Protein AF-A0A0F2PIT5-F1 (afdb_monomer_lite)

Sequence (94 aa):
MFTVLIIIAILVAIAVPLYNSTQQTARDRVDEANVRILNSATLQWVLADNANDPRGMETDVLKPEILVYLSGWPNSPNEKEYKLDKVKGLWIVE

Radius of gyration: 20.63 Å; chains: 1; bounding box: 52×26×57 Å

Secondary structure (DSSP, 8-state):
--HHHHHHHHHHHHHHHHHHHHHHHHHHHHHHHHHHHHHHHHHHHHHH-TT---TT--HHHHHHHHHTTSSSPPPPTTSPPEEEETTTTEEEE-

Foldseek 3Di:
DCVVVVVVVVVCVPVVVVVVVVVVVVLVVVQVVLQVLLQVLLVVLCVVDVVDDLAQDWQVVVVVSSVVVDPHRDQRPVNWDWTADNHPSGIDTD

pLDDT: mean 88.12, std 3.82, range [76.81, 93.44]

Structure (mmCIF, N/CA/C/O backbone):
data_AF-A0A0F2PIT5-F1
#
_entry.id   AF-A0A0F2PIT5-F1
#
loop_
_atom_site.group_PDB
_atom_site.id
_atom_site.type_symbol
_atom_site.label_atom_id
_atom_site.label_alt_id
_atom_site.label_comp_id
_atom_site.label_asym_id
_atom_site.label_entity_id
_atom_site.label_seq_id
_atom_site.pdbx_PDB_ins_code
_atom_site.Cartn_x
_atom_site.Cartn_y
_atom_site.Cartn_z
_atom_site.occupancy
_atom_site.B_iso_or_equiv
_atom_site.auth_seq_id
_atom_site.auth_comp_id
_atom_site.auth_asym_id
_atom_site.auth_atom_id
_atom_site.pdbx_PDB_model_num
ATOM 1 N N . MET A 1 1 ? -35.042 -7.209 38.082 1.00 76.81 1 MET A N 1
ATOM 2 C CA . MET A 1 1 ? -34.165 -7.725 37.008 1.00 76.81 1 MET A CA 1
ATOM 3 C C . MET A 1 1 ? -33.728 -6.550 36.130 1.00 76.81 1 MET A C 1
ATOM 5 O O . MET A 1 1 ? -34.363 -6.284 35.127 1.00 76.81 1 MET A O 1
ATOM 9 N N . PHE A 1 2 ? -32.702 -5.800 36.555 1.00 82.62 2 PHE A N 1
ATOM 10 C CA . PHE A 1 2 ? -32.208 -4.590 35.856 1.00 82.62 2 PHE A CA 1
ATOM 11 C C . PHE A 1 2 ? -30.681 -4.476 35.884 1.00 82.62 2 PHE A C 1
ATOM 13 O O . PHE A 1 2 ? -30.071 -3.994 34.937 1.00 82.62 2 PHE A O 1
ATOM 20 N N . THR A 1 3 ? -30.051 -5.003 36.930 1.00 85.75 3 THR A N 1
ATOM 21 C CA . THR A 1 3 ? -28.597 -5.011 37.111 1.00 85.75 3 THR A CA 1
ATOM 22 C C . THR A 1 3 ? -27.856 -5.629 35.925 1.00 85.75 3 THR A C 1
ATOM 24 O O . THR A 1 3 ? -26.832 -5.111 35.501 1.00 85.75 3 THR A O 1
ATOM 27 N N . VAL A 1 4 ? -28.407 -6.693 35.333 1.00 91.31 4 VAL A N 1
ATOM 28 C CA . VAL A 1 4 ? -27.811 -7.367 34.169 1.00 91.31 4 VAL A CA 1
ATOM 29 C C . VAL A 1 4 ? -27.781 -6.451 32.943 1.00 91.31 4 VAL A C 1
ATOM 31 O O . VAL A 1 4 ? -26.765 -6.386 32.262 1.00 91.31 4 VAL A O 1
ATOM 34 N N . LEU A 1 5 ? -28.851 -5.690 32.694 1.00 90.56 5 LEU A N 1
ATOM 35 C CA . LEU A 1 5 ? -28.913 -4.753 31.567 1.00 90.56 5 LEU A CA 1
ATOM 36 C C . LEU A 1 5 ? -27.889 -3.627 31.720 1.00 90.56 5 LEU A C 1
ATOM 38 O O . LEU A 1 5 ? -27.235 -3.259 30.751 1.00 90.56 5 LEU A O 1
ATOM 42 N N . ILE A 1 6 ? -27.713 -3.129 32.946 1.00 93.44 6 ILE A N 1
ATOM 43 C CA . ILE A 1 6 ? -26.725 -2.090 33.259 1.00 93.44 6 ILE A CA 1
ATOM 44 C C . ILE A 1 6 ? -25.306 -2.612 33.010 1.00 93.44 6 ILE A C 1
ATOM 46 O O . ILE A 1 6 ? -24.509 -1.945 32.356 1.00 93.44 6 ILE A O 1
ATOM 50 N N . ILE A 1 7 ? -25.002 -3.825 33.478 1.00 93.25 7 ILE A N 1
ATOM 51 C CA . ILE A 1 7 ? -23.681 -4.434 33.285 1.00 93.25 7 ILE A CA 1
ATOM 52 C C . ILE A 1 7 ? -23.409 -4.677 31.793 1.00 93.25 7 ILE A C 1
ATOM 54 O O . ILE A 1 7 ? -22.333 -4.333 31.308 1.00 93.25 7 ILE A O 1
ATOM 58 N N . ILE A 1 8 ? -24.382 -5.202 31.041 1.00 93.19 8 ILE A N 1
ATOM 59 C CA . ILE A 1 8 ? -24.238 -5.423 29.593 1.00 93.19 8 ILE A CA 1
ATOM 60 C C . ILE A 1 8 ? -24.032 -4.095 28.852 1.00 93.19 8 ILE A C 1
ATOM 62 O O . ILE A 1 8 ? -23.153 -4.017 27.998 1.00 93.19 8 ILE A O 1
ATOM 66 N N . ALA A 1 9 ? -24.778 -3.040 29.194 1.00 89.81 9 ALA A N 1
ATOM 67 C CA . ALA A 1 9 ? -24.639 -1.732 28.553 1.00 89.81 9 ALA A CA 1
ATOM 68 C C . ALA A 1 9 ? -23.228 -1.145 28.725 1.00 89.81 9 ALA A C 1
ATOM 70 O O . ALA A 1 9 ? -22.651 -0.638 27.763 1.00 89.81 9 ALA A O 1
ATOM 71 N N . ILE A 1 10 ? -22.644 -1.269 29.922 1.00 91.94 10 ILE A N 1
ATOM 72 C CA . ILE A 1 10 ? -21.281 -0.796 30.204 1.00 91.94 10 ILE A CA 1
ATOM 73 C C . ILE A 1 10 ? -20.243 -1.616 29.423 1.00 91.94 10 ILE A C 1
ATOM 75 O O . ILE A 1 10 ? -19.328 -1.044 28.832 1.00 91.94 10 ILE A O 1
ATOM 79 N N . LEU A 1 11 ? -20.393 -2.944 29.370 1.00 93.06 11 LEU A N 1
ATOM 80 C CA . LEU A 1 11 ? -19.473 -3.809 28.623 1.00 93.06 11 LEU A CA 1
ATOM 81 C C . LEU A 1 11 ? -19.517 -3.527 27.114 1.00 93.06 11 LEU A C 1
ATOM 83 O O . LEU A 1 11 ? -18.468 -3.400 26.485 1.00 93.06 11 LEU A O 1
ATOM 87 N N . VAL A 1 12 ? -20.714 -3.376 26.538 1.00 89.25 12 VAL A N 1
ATOM 88 C CA . VAL A 1 12 ? -20.893 -3.065 25.109 1.00 89.25 12 VAL A CA 1
ATOM 89 C C . VAL A 1 12 ? -20.307 -1.693 24.765 1.00 89.25 12 VAL A C 1
ATOM 91 O O . VAL A 1 12 ? -19.638 -1.566 23.739 1.00 89.25 12 VAL A O 1
ATOM 94 N N . ALA A 1 13 ? -20.480 -0.692 25.637 1.00 89.19 13 ALA A N 1
ATOM 95 C CA . ALA A 1 13 ? -19.941 0.653 25.428 1.00 89.19 13 ALA A CA 1
ATOM 96 C C . ALA A 1 13 ? -18.407 0.683 25.278 1.00 89.19 13 ALA A C 1
ATOM 98 O O . ALA A 1 13 ? -17.889 1.520 24.545 1.00 89.19 13 ALA A O 1
ATOM 99 N N . ILE A 1 14 ? -17.681 -0.235 25.928 1.00 86.62 14 ILE A N 1
ATOM 100 C CA . ILE A 1 14 ? -16.212 -0.337 25.838 1.00 86.62 14 ILE A CA 1
ATOM 101 C C . ILE A 1 14 ? -15.789 -1.282 24.705 1.00 86.62 14 ILE A C 1
ATOM 103 O O . ILE A 1 14 ? -14.834 -1.005 23.977 1.00 86.62 14 ILE A O 1
ATOM 107 N N . ALA A 1 15 ? -16.492 -2.404 24.540 1.00 84.62 15 ALA A N 1
ATOM 108 C CA . ALA A 1 15 ? -16.100 -3.454 23.604 1.00 84.62 15 ALA A CA 1
ATOM 109 C C . ALA A 1 15 ? -16.221 -3.025 22.132 1.00 84.62 15 ALA A C 1
ATOM 111 O O . ALA A 1 15 ? -15.328 -3.312 21.335 1.00 84.62 15 ALA A O 1
ATOM 112 N N . VAL A 1 16 ? -17.293 -2.313 21.768 1.00 85.25 16 VAL A N 1
ATOM 113 C CA . VAL A 1 16 ? -17.539 -1.867 20.385 1.00 85.25 16 VAL A CA 1
ATOM 114 C C . VAL A 1 16 ? -16.433 -0.940 19.849 1.00 85.25 16 VAL A C 1
ATOM 116 O O . VAL A 1 16 ? -15.869 -1.256 18.798 1.00 85.25 16 VAL A O 1
ATOM 119 N N . PRO A 1 17 ? -16.055 0.167 20.524 1.00 86.44 17 PRO A N 1
ATOM 120 C CA . PRO A 1 17 ? -14.999 1.043 20.013 1.00 86.44 17 PRO A CA 1
ATOM 121 C C . PRO A 1 17 ? -13.632 0.349 19.956 1.00 86.44 17 PRO A C 1
ATOM 123 O O . PRO A 1 17 ? -12.879 0.568 19.007 1.00 86.44 17 PRO A O 1
ATOM 126 N N . LEU A 1 18 ? -13.324 -0.529 20.918 1.00 88.56 18 LEU A N 1
ATOM 127 C CA . LEU A 1 18 ? -12.075 -1.294 20.924 1.00 88.56 18 LEU A CA 1
ATOM 128 C C . LEU A 1 18 ? -11.981 -2.243 19.721 1.00 88.56 18 LEU A C 1
ATOM 130 O O . LEU A 1 18 ? -10.945 -2.309 19.053 1.00 88.56 18 LEU A O 1
ATOM 134 N N . TYR A 1 19 ? -13.067 -2.959 19.428 1.00 83.06 19 TYR A N 1
ATOM 135 C CA . TYR A 1 19 ? -13.128 -3.891 18.307 1.00 83.06 19 TYR A CA 1
ATOM 136 C C . TYR A 1 19 ? -13.012 -3.162 16.964 1.00 83.06 19 TYR A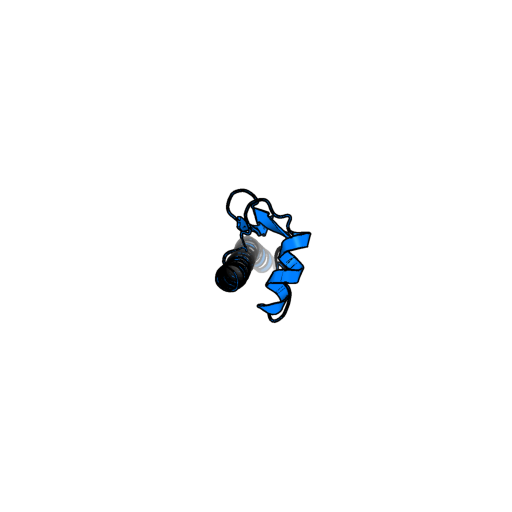 C 1
ATOM 138 O O . TYR A 1 19 ? -12.206 -3.554 16.118 1.00 83.06 19 TYR A O 1
ATOM 146 N N . ASN A 1 20 ? -13.730 -2.047 16.808 1.00 85.50 20 ASN A N 1
ATOM 147 C CA . ASN A 1 20 ? -13.665 -1.220 15.604 1.00 85.50 20 ASN A CA 1
ATOM 148 C C . ASN A 1 20 ? -12.255 -0.654 15.372 1.00 85.50 20 ASN A C 1
ATOM 150 O O . ASN A 1 20 ? -11.749 -0.725 14.254 1.00 85.50 20 ASN A O 1
ATOM 154 N N . SER A 1 21 ? -11.590 -0.165 16.424 1.00 89.00 21 SER A N 1
ATOM 155 C CA . SER A 1 21 ? -10.212 0.344 16.351 1.00 89.00 21 SER A CA 1
ATOM 156 C C . SER A 1 21 ? -9.197 -0.744 15.978 1.00 89.00 21 SER A C 1
ATOM 158 O O . SER A 1 21 ? -8.337 -0.547 15.115 1.00 89.00 21 SER A O 1
ATOM 160 N N . THR A 1 22 ? -9.329 -1.933 16.572 1.00 89.50 22 TH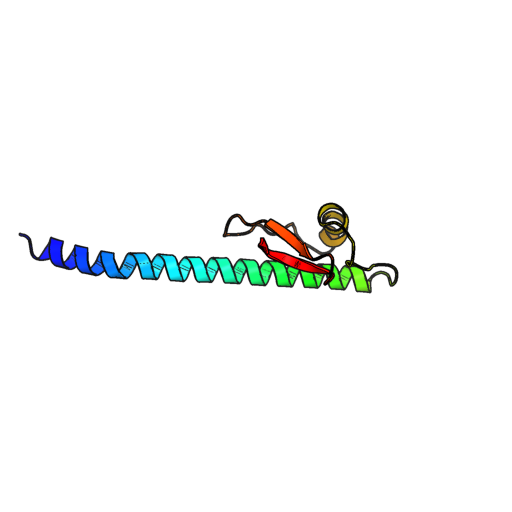R A N 1
ATOM 161 C CA . THR A 1 22 ? -8.437 -3.068 16.288 1.00 89.50 22 THR A CA 1
ATOM 162 C C . THR A 1 22 ? -8.574 -3.533 14.843 1.00 89.50 22 THR A C 1
ATOM 164 O O . THR A 1 22 ? -7.568 -3.725 14.158 1.00 89.50 22 THR A O 1
ATOM 167 N N . GLN A 1 23 ? -9.811 -3.678 14.357 1.00 89.69 23 GLN A N 1
ATOM 168 C CA . GLN A 1 23 ? -10.044 -4.027 12.961 1.00 89.69 23 GLN A CA 1
A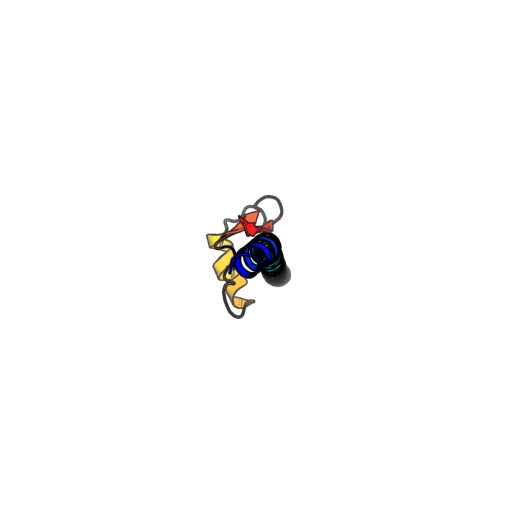TOM 169 C C . GLN A 1 23 ? -9.528 -2.951 12.006 1.00 89.69 23 GLN A C 1
ATOM 171 O O . GLN A 1 23 ? -8.914 -3.293 11.000 1.00 89.69 23 GLN A O 1
ATOM 176 N N . GLN A 1 24 ? -9.745 -1.670 12.317 1.00 91.44 24 GLN A N 1
ATOM 177 C CA . GLN A 1 24 ? -9.259 -0.574 11.483 1.00 91.44 24 GLN A CA 1
ATOM 178 C C . GLN A 1 24 ? -7.738 -0.611 11.355 1.00 91.44 24 GLN A C 1
ATOM 180 O O . GLN A 1 24 ? -7.208 -0.628 10.251 1.00 91.44 24 GLN A O 1
ATOM 185 N N . THR A 1 25 ? -7.043 -0.765 12.481 1.00 90.94 25 THR A N 1
ATOM 186 C CA . THR A 1 25 ? -5.583 -0.889 12.497 1.00 90.94 25 THR A CA 1
ATOM 187 C C . THR A 1 25 ? -5.105 -2.089 11.673 1.00 90.94 25 THR A C 1
ATOM 189 O O . THR A 1 25 ? -4.078 -2.020 11.000 1.00 90.94 25 THR A O 1
ATOM 192 N N . ALA A 1 26 ? -5.824 -3.215 11.723 1.00 90.50 26 ALA A N 1
ATOM 193 C CA 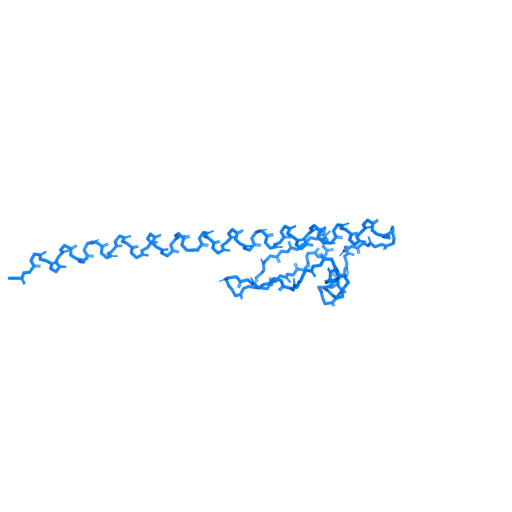. ALA A 1 26 ? -5.493 -4.382 10.910 1.00 90.50 26 ALA A CA 1
ATOM 194 C C . ALA A 1 26 ? -5.660 -4.098 9.409 1.00 90.50 26 ALA A C 1
ATOM 196 O O . ALA A 1 26 ? -4.777 -4.458 8.633 1.00 90.50 26 ALA A O 1
ATOM 197 N N . ARG A 1 27 ? -6.744 -3.419 9.010 1.00 92.62 27 ARG A N 1
ATOM 198 C CA . ARG A 1 27 ? -6.969 -2.999 7.619 1.00 92.62 27 ARG A CA 1
ATOM 199 C C . ARG A 1 27 ? -5.876 -2.048 7.127 1.00 92.62 27 ARG A C 1
ATOM 201 O O . ARG A 1 27 ? -5.294 -2.300 6.077 1.00 92.62 27 ARG A O 1
ATOM 208 N N . ASP A 1 28 ? -5.522 -1.045 7.928 1.00 92.62 28 ASP A N 1
ATOM 209 C CA . ASP A 1 28 ? -4.488 -0.059 7.585 1.00 92.62 28 ASP A CA 1
ATOM 210 C C . ASP A 1 28 ? -3.110 -0.712 7.387 1.00 92.62 28 ASP A C 1
ATOM 212 O O . ASP A 1 28 ? -2.386 -0.384 6.450 1.00 92.62 28 ASP A O 1
ATOM 216 N N . ARG A 1 29 ? -2.763 -1.702 8.221 1.00 92.38 29 ARG A N 1
ATOM 217 C CA . ARG A 1 29 ? -1.512 -2.467 8.072 1.00 92.38 29 ARG A CA 1
ATOM 218 C C . ARG A 1 29 ? -1.474 -3.316 6.806 1.00 92.38 29 ARG A C 1
ATOM 220 O O . ARG A 1 29 ? -0.404 -3.500 6.230 1.00 92.38 29 ARG A O 1
ATOM 227 N N . VAL A 1 30 ? -2.612 -3.869 6.390 1.00 92.88 30 VAL A N 1
ATOM 228 C CA . VAL A 1 30 ? -2.696 -4.627 5.135 1.00 92.88 30 VAL A CA 1
ATOM 229 C C . VAL A 1 30 ? -2.539 -3.688 3.942 1.00 92.88 30 VAL A C 1
ATOM 231 O O . VAL A 1 30 ? -1.798 -4.013 3.021 1.00 92.88 30 VAL A O 1
ATOM 234 N N . ASP A 1 31 ? -3.154 -2.506 3.980 1.00 92.75 31 ASP A N 1
ATOM 235 C CA . ASP A 1 31 ? -2.966 -1.477 2.953 1.00 92.75 31 ASP A CA 1
ATOM 236 C C . ASP A 1 31 ? -1.502 -1.025 2.838 1.00 92.75 31 ASP A C 1
ATOM 238 O O . ASP A 1 31 ? -0.958 -0.950 1.734 1.00 92.75 31 ASP A O 1
ATOM 242 N N . GLU A 1 32 ? -0.830 -0.803 3.968 1.00 92.69 32 GLU A N 1
ATOM 243 C CA . GLU A 1 32 ? 0.600 -0.482 4.004 1.00 92.69 32 GLU A CA 1
ATOM 244 C C . GLU A 1 32 ? 1.457 -1.615 3.410 1.00 92.69 32 GLU A C 1
ATOM 246 O O . GLU A 1 32 ? 2.365 -1.375 2.607 1.00 92.69 32 GLU A O 1
ATOM 251 N N . ALA A 1 33 ? 1.148 -2.869 3.757 1.00 92.12 33 ALA A N 1
ATOM 252 C CA . ALA A 1 33 ? 1.830 -4.034 3.204 1.00 92.12 33 ALA A CA 1
ATOM 253 C C . ALA A 1 33 ? 1.610 -4.163 1.687 1.00 92.12 33 ALA A C 1
ATOM 255 O O . ALA A 1 33 ? 2.566 -4.421 0.953 1.00 92.12 33 ALA A O 1
ATOM 256 N N . ASN A 1 34 ? 0.387 -3.926 1.208 1.00 92.19 34 ASN A N 1
ATOM 257 C CA . ASN A 1 34 ? 0.052 -3.942 -0.214 1.00 92.19 34 ASN A CA 1
ATOM 258 C C . ASN A 1 34 ? 0.840 -2.871 -0.978 1.00 92.19 34 ASN A C 1
ATOM 260 O O . ASN A 1 34 ? 1.485 -3.191 -1.975 1.00 92.19 34 ASN A O 1
ATOM 264 N N . VAL A 1 35 ? 0.892 -1.633 -0.475 1.00 92.94 35 VAL A N 1
ATOM 265 C CA . VAL A 1 35 ? 1.724 -0.564 -1.056 1.00 92.94 35 VAL A CA 1
ATOM 266 C C . VAL A 1 35 ? 3.196 -0.960 -1.104 1.00 92.94 35 VAL A C 1
ATOM 268 O O . VAL A 1 35 ? 3.864 -0.758 -2.118 1.00 92.94 35 VAL A O 1
ATOM 271 N N . ARG A 1 36 ? 3.723 -1.564 -0.035 1.00 92.94 36 ARG A N 1
ATOM 272 C CA . ARG A 1 36 ? 5.113 -2.034 -0.005 1.00 92.94 36 ARG A CA 1
ATOM 273 C C . ARG A 1 36 ? 5.385 -3.094 -1.074 1.00 92.94 36 ARG A C 1
ATOM 275 O O . ARG A 1 36 ? 6.446 -3.059 -1.701 1.00 92.94 36 ARG A O 1
ATOM 282 N N . ILE A 1 37 ? 4.450 -4.015 -1.293 1.00 93.19 37 ILE A N 1
ATOM 283 C CA . ILE A 1 37 ? 4.548 -5.032 -2.345 1.00 93.19 37 ILE A CA 1
ATOM 284 C C . ILE A 1 37 ? 4.510 -4.371 -3.729 1.00 93.19 37 ILE A C 1
ATOM 286 O O . ILE A 1 37 ? 5.389 -4.648 -4.542 1.00 93.19 37 ILE A O 1
ATOM 290 N N . LEU A 1 38 ? 3.575 -3.448 -3.975 1.00 92.31 38 LEU A N 1
ATOM 291 C CA . LEU A 1 38 ? 3.478 -2.709 -5.242 1.00 92.31 38 LEU A CA 1
ATOM 292 C C . LEU A 1 38 ? 4.754 -1.909 -5.544 1.00 92.31 38 LEU A C 1
ATOM 294 O O . LEU A 1 38 ? 5.277 -1.955 -6.658 1.00 92.31 38 LEU A O 1
ATOM 298 N N . ASN A 1 39 ? 5.315 -1.238 -4.537 1.00 92.31 39 ASN A N 1
ATOM 299 C CA . ASN A 1 39 ? 6.601 -0.549 -4.649 1.00 92.31 39 ASN A CA 1
ATOM 300 C C . ASN A 1 39 ? 7.741 -1.528 -4.959 1.00 92.31 39 ASN A C 1
ATOM 302 O O . ASN A 1 39 ? 8.588 -1.239 -5.796 1.00 92.31 39 ASN A O 1
ATOM 306 N N . SER A 1 40 ? 7.745 -2.711 -4.342 1.00 91.56 40 SER A N 1
ATOM 307 C CA . SER A 1 40 ? 8.762 -3.740 -4.602 1.00 91.56 40 SER A CA 1
ATOM 308 C C . SER A 1 40 ? 8.654 -4.325 -6.016 1.00 91.56 40 SER A C 1
ATOM 310 O O . SER A 1 40 ? 9.674 -4.598 -6.644 1.00 91.56 40 SER A O 1
ATOM 312 N N . ALA A 1 41 ? 7.440 -4.498 -6.542 1.00 91.62 41 ALA A N 1
ATOM 313 C CA . ALA A 1 41 ? 7.211 -4.900 -7.930 1.00 91.62 41 ALA A CA 1
ATOM 314 C C . ALA A 1 41 ? 7.650 -3.806 -8.914 1.00 91.62 41 ALA A C 1
ATOM 316 O O . ALA A 1 41 ? 8.335 -4.085 -9.892 1.00 91.62 41 ALA A O 1
ATOM 317 N N . THR A 1 42 ? 7.344 -2.546 -8.601 1.00 90.38 42 THR A N 1
ATOM 318 C CA . THR A 1 42 ? 7.780 -1.389 -9.398 1.00 90.38 42 THR A CA 1
ATOM 319 C C . THR A 1 42 ? 9.301 -1.285 -9.441 1.00 90.38 42 THR A C 1
ATOM 321 O O . THR A 1 42 ? 9.869 -1.072 -10.504 1.00 90.38 42 THR A O 1
ATOM 324 N N . LEU A 1 43 ? 9.985 -1.506 -8.315 1.00 91.06 43 LEU A N 1
ATOM 325 C CA . LEU A 1 43 ? 11.448 -1.544 -8.276 1.00 91.06 43 LEU A CA 1
ATOM 326 C C . LEU A 1 43 ? 12.022 -2.669 -9.143 1.00 91.06 43 LEU A C 1
ATOM 328 O O . LEU A 1 43 ? 13.015 -2.452 -9.825 1.00 91.06 43 LEU A O 1
ATOM 332 N N . GLN A 1 44 ? 11.407 -3.854 -9.153 1.00 90.31 44 GLN A N 1
ATOM 333 C CA . GLN A 1 44 ? 11.838 -4.939 -10.041 1.00 90.31 44 GLN A CA 1
ATOM 334 C C . GLN A 1 44 ? 11.676 -4.568 -11.518 1.00 90.31 44 GLN A C 1
ATOM 336 O O . GLN A 1 44 ? 12.574 -4.849 -12.305 1.00 90.31 44 GLN A O 1
ATOM 341 N N . TRP A 1 45 ? 10.582 -3.892 -11.877 1.00 91.56 45 TRP A N 1
ATOM 342 C CA . TRP A 1 45 ? 10.373 -3.373 -13.229 1.00 91.56 45 TRP A CA 1
ATOM 343 C C . TRP A 1 45 ? 11.419 -2.311 -13.609 1.00 91.56 45 TRP A C 1
ATOM 345 O O . TRP A 1 45 ? 12.015 -2.401 -14.679 1.00 91.56 45 TRP A O 1
ATOM 355 N N . VAL A 1 46 ? 11.734 -1.371 -12.711 1.00 90.25 46 VAL A N 1
ATOM 356 C CA . VAL A 1 46 ? 12.808 -0.371 -12.909 1.00 90.25 46 VAL A CA 1
ATOM 357 C C . VAL A 1 46 ? 14.178 -1.023 -13.090 1.00 90.25 46 VAL A C 1
AT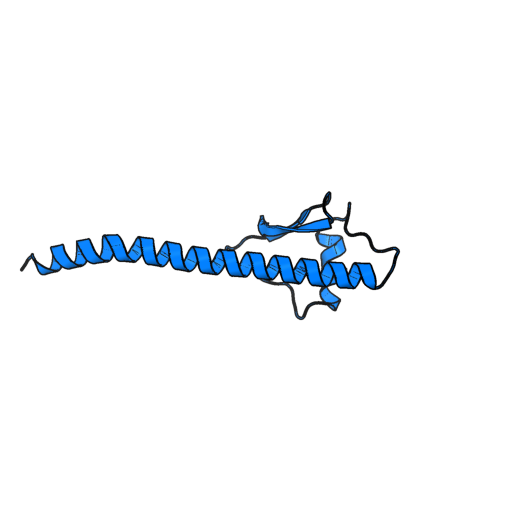OM 359 O O . VAL A 1 46 ? 14.987 -0.567 -13.886 1.00 90.25 46 VAL A O 1
ATOM 362 N N . LEU A 1 47 ? 14.464 -2.097 -12.355 1.00 90.19 47 LEU A N 1
ATOM 363 C CA . LEU A 1 47 ? 15.741 -2.806 -12.460 1.00 90.19 47 LEU A CA 1
ATOM 364 C C . LEU A 1 47 ? 15.830 -3.712 -13.697 1.00 90.19 47 LEU A C 1
ATOM 366 O O . LEU A 1 47 ? 16.931 -4.132 -14.052 1.00 90.19 47 LEU A O 1
ATOM 370 N N . ALA A 1 48 ? 14.701 -4.037 -14.330 1.00 91.44 48 ALA A N 1
ATOM 371 C CA . ALA A 1 48 ? 14.669 -4.885 -15.516 1.00 91.44 48 ALA A CA 1
ATOM 372 C C . ALA A 1 48 ? 15.139 -4.149 -16.782 1.00 91.44 48 ALA A C 1
ATOM 374 O O . ALA A 1 48 ? 15.744 -4.777 -17.650 1.00 91.44 48 ALA A O 1
ATOM 375 N N . ASP A 1 49 ? 14.904 -2.837 -16.875 1.00 90.00 49 ASP A N 1
ATOM 376 C CA . ASP A 1 49 ? 15.372 -1.990 -17.975 1.00 90.00 49 ASP A CA 1
ATOM 377 C C . ASP A 1 49 ? 15.743 -0.596 -17.448 1.00 90.00 49 ASP A C 1
ATOM 379 O O . ASP A 1 49 ? 14.959 0.052 -16.766 1.00 90.00 49 ASP A O 1
ATOM 383 N N . ASN A 1 50 ? 16.926 -0.093 -17.807 1.00 84.12 50 ASN A N 1
ATOM 384 C CA . ASN A 1 50 ? 17.382 1.242 -17.409 1.00 84.12 50 ASN A CA 1
ATOM 385 C C . ASN A 1 50 ? 16.525 2.383 -17.992 1.00 84.12 50 ASN A C 1
ATOM 387 O O . ASN A 1 50 ? 16.637 3.515 -17.522 1.00 84.12 50 ASN A O 1
ATOM 391 N N . ALA A 1 51 ? 15.710 2.118 -19.019 1.00 86.31 51 ALA A N 1
ATOM 392 C CA . ALA A 1 51 ? 14.748 3.082 -19.552 1.00 86.31 51 ALA A CA 1
ATOM 393 C C . ALA A 1 51 ? 13.472 3.213 -18.694 1.00 86.31 51 ALA A C 1
ATOM 395 O O . ALA A 1 51 ? 12.703 4.156 -18.889 1.00 86.31 51 ALA A O 1
ATOM 396 N N . ASN A 1 52 ? 13.247 2.298 -17.747 1.00 88.50 52 ASN A N 1
ATOM 397 C CA . ASN A 1 52 ? 12.044 2.266 -16.926 1.00 88.50 52 ASN A CA 1
ATOM 398 C C . ASN A 1 52 ? 12.135 3.273 -15.769 1.00 88.50 52 ASN A C 1
ATOM 400 O O . ASN A 1 52 ? 12.880 3.072 -14.810 1.00 88.50 52 ASN A O 1
ATOM 404 N N . ASP A 1 53 ? 11.327 4.336 -15.817 1.00 86.88 53 ASP A N 1
ATOM 405 C CA . ASP A 1 53 ? 11.151 5.283 -14.708 1.00 86.88 53 ASP A CA 1
ATOM 406 C C . ASP A 1 53 ? 9.655 5.452 -14.380 1.00 86.88 53 ASP A C 1
ATOM 408 O O . ASP A 1 53 ? 8.892 5.903 -15.234 1.00 86.88 53 ASP A O 1
ATOM 412 N N . PRO A 1 54 ? 9.197 5.109 -13.159 1.00 84.75 54 PRO A N 1
ATOM 413 C CA . PRO A 1 54 ? 7.808 5.286 -12.733 1.00 84.75 54 PRO A CA 1
ATOM 414 C C . PRO A 1 54 ? 7.407 6.755 -12.565 1.00 84.75 54 PRO A C 1
ATOM 416 O O . PRO A 1 54 ? 6.220 7.062 -12.454 1.00 84.75 54 PRO A O 1
ATOM 419 N N . ARG A 1 55 ? 8.369 7.681 -12.515 1.00 86.50 55 ARG A N 1
ATOM 420 C CA . ARG A 1 55 ? 8.084 9.109 -12.356 1.00 86.50 55 ARG A CA 1
ATOM 421 C C . ARG A 1 55 ? 7.410 9.674 -13.602 1.00 86.50 55 ARG A C 1
ATOM 423 O O . ARG A 1 55 ? 7.819 9.424 -14.728 1.00 86.50 55 ARG A O 1
ATOM 430 N N . GLY A 1 56 ? 6.371 10.476 -13.385 1.00 80.44 56 GLY A N 1
ATOM 431 C CA . GLY A 1 56 ? 5.593 11.094 -14.461 1.00 80.44 56 GLY A CA 1
ATOM 432 C C . GLY A 1 56 ? 4.650 10.150 -15.215 1.00 80.44 56 GLY A C 1
ATOM 433 O O . GLY A 1 56 ? 3.952 10.618 -16.111 1.00 80.44 56 GLY A O 1
ATOM 434 N N . MET A 1 57 ? 4.586 8.864 -14.854 1.00 83.06 57 MET A N 1
ATOM 435 C CA . MET A 1 57 ? 3.643 7.919 -15.454 1.00 83.06 57 MET A CA 1
ATOM 436 C C . MET A 1 57 ? 2.275 7.949 -14.768 1.00 83.06 57 MET A C 1
ATOM 438 O O . MET A 1 57 ? 2.148 8.273 -13.588 1.00 83.06 57 MET A O 1
ATOM 442 N N . GLU A 1 58 ? 1.234 7.590 -15.517 1.00 84.06 58 GLU A N 1
ATOM 443 C CA . GLU A 1 58 ? -0.107 7.385 -14.969 1.00 84.06 58 GLU A CA 1
ATOM 444 C C . GLU A 1 58 ? -0.243 5.983 -14.363 1.00 84.06 58 GLU A C 1
ATOM 446 O O . GLU A 1 58 ? 0.345 5.016 -14.859 1.00 84.06 58 GLU A O 1
ATOM 451 N N . THR A 1 59 ? -1.084 5.858 -13.331 1.00 82.69 59 THR A N 1
ATOM 452 C CA . THR A 1 59 ? -1.404 4.578 -12.674 1.00 82.69 59 THR A CA 1
ATOM 453 C C . THR A 1 59 ? -1.805 3.499 -13.681 1.00 82.69 59 THR A C 1
ATOM 455 O O . THR A 1 59 ? -1.317 2.375 -13.601 1.00 82.69 59 THR A O 1
ATOM 458 N N . ASP A 1 60 ? -2.648 3.844 -14.655 1.00 84.06 60 ASP A N 1
ATOM 459 C CA . ASP A 1 60 ? -3.180 2.896 -15.639 1.00 84.06 60 ASP A CA 1
ATOM 460 C C . ASP A 1 60 ? -2.132 2.400 -16.643 1.00 84.06 60 ASP A C 1
ATOM 462 O O . ASP A 1 60 ? -2.311 1.341 -17.238 1.00 84.06 60 ASP A O 1
ATOM 466 N N . VAL A 1 61 ? -1.029 3.138 -16.806 1.00 84.69 61 VAL A N 1
ATOM 467 C CA . VAL A 1 61 ? 0.089 2.757 -17.680 1.00 84.69 61 VAL A CA 1
ATOM 468 C C . VAL A 1 61 ? 1.048 1.831 -16.942 1.00 84.69 61 VAL A C 1
ATOM 470 O O . VAL A 1 61 ? 1.437 0.802 -17.479 1.00 84.69 61 VAL A O 1
ATOM 473 N N . LEU A 1 62 ? 1.393 2.148 -15.690 1.00 84.56 62 LEU A N 1
ATOM 474 C CA . LEU A 1 62 ? 2.331 1.332 -14.912 1.00 84.56 62 LEU A CA 1
ATOM 475 C C . LEU A 1 62 ? 1.694 0.029 -14.399 1.00 84.56 62 LEU A C 1
ATOM 477 O O . LEU A 1 62 ? 2.370 -0.990 -14.278 1.00 84.56 62 LEU A O 1
ATOM 481 N N . LYS A 1 63 ? 0.392 0.042 -14.099 1.00 86.62 63 LYS A N 1
ATOM 482 C CA . LYS A 1 63 ? -0.350 -1.114 -13.574 1.00 86.62 63 LYS A CA 1
ATOM 483 C C . LYS A 1 63 ? -0.186 -2.405 -14.398 1.00 86.62 63 LYS A C 1
ATOM 485 O O . LYS A 1 63 ? 0.139 -3.420 -13.781 1.00 86.62 63 LYS A O 1
ATOM 490 N N . PRO A 1 64 ? -0.404 -2.430 -15.728 1.00 88.06 64 PRO A N 1
ATOM 491 C CA . PRO A 1 64 ? -0.214 -3.645 -16.524 1.00 88.06 64 PRO A CA 1
ATOM 492 C C . PRO A 1 64 ? 1.250 -4.102 -16.577 1.00 88.06 64 PRO A C 1
ATOM 494 O O . PRO A 1 64 ? 1.501 -5.304 -16.553 1.00 88.06 64 PRO A O 1
ATOM 497 N N . GLU A 1 65 ? 2.204 -3.170 -16.581 1.00 87.00 65 GLU A N 1
ATOM 498 C CA . GLU A 1 65 ? 3.641 -3.468 -16.645 1.00 87.00 65 GLU A CA 1
ATOM 499 C C . GLU A 1 65 ? 4.133 -4.198 -15.388 1.00 87.00 65 GLU A C 1
ATOM 501 O O . GLU A 1 65 ? 4.832 -5.211 -15.463 1.00 87.00 65 GLU A O 1
ATOM 506 N N . ILE A 1 66 ? 3.712 -3.736 -14.206 1.00 89.25 66 ILE A N 1
ATOM 507 C CA . ILE A 1 66 ? 4.110 -4.365 -12.939 1.00 89.25 66 ILE A CA 1
ATOM 508 C C . ILE A 1 66 ? 3.303 -5.624 -12.614 1.00 89.25 66 ILE A C 1
ATOM 510 O O . ILE A 1 66 ? 3.710 -6.397 -11.745 1.00 89.25 66 ILE A O 1
ATOM 514 N N . LEU A 1 67 ? 2.177 -5.856 -13.299 1.00 89.94 67 LEU A N 1
ATOM 515 C CA . LEU A 1 67 ? 1.320 -7.021 -13.066 1.00 89.94 67 LEU A CA 1
ATOM 516 C C . LEU A 1 67 ? 2.064 -8.335 -13.331 1.00 89.94 67 LEU A C 1
ATOM 518 O O . LEU A 1 67 ? 1.776 -9.331 -12.681 1.00 89.94 67 LEU A O 1
ATOM 522 N N . VAL A 1 68 ? 3.061 -8.328 -14.220 1.00 90.19 68 VAL A N 1
ATOM 523 C CA . VAL A 1 68 ? 3.926 -9.488 -14.500 1.00 90.19 68 VAL A CA 1
ATOM 524 C C . VAL A 1 68 ? 4.754 -9.903 -13.275 1.00 90.19 68 VAL A C 1
ATOM 526 O O . VAL A 1 68 ? 5.084 -11.076 -13.115 1.00 90.19 68 VAL A O 1
ATOM 529 N N . TYR A 1 69 ? 5.057 -8.959 -12.380 1.00 87.94 69 TYR A N 1
ATOM 530 C CA . TYR A 1 69 ? 5.831 -9.187 -11.155 1.00 87.94 69 TYR A CA 1
ATOM 531 C C . TYR A 1 69 ? 4.947 -9.480 -9.935 1.00 87.94 69 TYR A C 1
ATOM 533 O O . TYR A 1 69 ? 5.452 -9.629 -8.820 1.00 87.94 69 TYR A O 1
ATOM 541 N N . LEU A 1 70 ? 3.628 -9.549 -10.125 1.00 89.38 70 LEU A N 1
ATOM 542 C CA . LEU A 1 70 ? 2.643 -9.760 -9.074 1.00 89.38 70 LEU A CA 1
ATOM 543 C C . LEU A 1 70 ? 1.804 -11.002 -9.381 1.00 89.38 70 LEU A C 1
ATOM 545 O O . LEU A 1 70 ? 1.418 -11.255 -10.515 1.00 89.38 70 LEU A O 1
ATOM 549 N N . SER A 1 71 ? 1.422 -11.747 -8.345 1.00 87.50 71 SER A N 1
ATOM 550 C CA . SER A 1 71 ? 0.462 -12.853 -8.497 1.00 87.50 71 SER A CA 1
ATOM 551 C C . SER A 1 71 ? -0.971 -12.372 -8.781 1.00 87.50 71 SER A C 1
ATOM 553 O O . SER A 1 71 ? -1.853 -13.182 -9.056 1.00 87.50 71 SER A O 1
ATOM 555 N N . GLY A 1 72 ? -1.221 -11.066 -8.668 1.00 88.69 72 GLY A N 1
ATOM 556 C CA . GLY A 1 72 ? -2.505 -10.413 -8.895 1.00 88.69 72 GLY A CA 1
ATOM 557 C C . GLY A 1 72 ? -2.521 -8.997 -8.320 1.00 88.69 72 GLY A C 1
ATOM 558 O O . GLY A 1 72 ? -1.652 -8.630 -7.527 1.00 88.69 72 GLY A O 1
ATOM 559 N N . TRP A 1 73 ? -3.513 -8.197 -8.715 1.00 87.12 73 TRP A N 1
ATOM 560 C CA . TRP A 1 73 ? -3.689 -6.862 -8.147 1.00 87.12 73 TRP A CA 1
ATOM 561 C C . TRP A 1 73 ? -4.240 -6.959 -6.714 1.00 87.12 73 TRP A C 1
ATOM 563 O O . TRP A 1 73 ? -5.241 -7.653 -6.511 1.00 87.12 73 TRP A O 1
ATOM 573 N N . PRO A 1 74 ? -3.620 -6.300 -5.718 1.00 88.62 74 PRO A N 1
ATOM 574 C CA . PRO A 1 74 ? -4.122 -6.326 -4.352 1.00 88.62 74 PRO A CA 1
ATOM 575 C C . PRO A 1 74 ? -5.453 -5.573 -4.237 1.00 88.62 74 PRO A C 1
ATOM 577 O O . PRO A 1 74 ? -5.657 -4.540 -4.874 1.00 88.62 74 PRO A O 1
ATOM 580 N N . ASN A 1 75 ? -6.338 -6.075 -3.376 1.00 89.31 75 ASN A N 1
ATOM 581 C CA . ASN A 1 75 ? -7.576 -5.394 -2.999 1.00 89.31 75 ASN A CA 1
ATOM 582 C C . ASN A 1 75 ? -7.382 -4.687 -1.654 1.00 89.31 75 ASN A C 1
ATOM 584 O O . ASN A 1 75 ? -6.837 -5.287 -0.722 1.00 89.31 75 ASN A O 1
ATOM 588 N N . SER A 1 76 ? -7.851 -3.442 -1.544 1.00 90.06 76 SER A N 1
ATOM 589 C CA . SER A 1 76 ? -7.814 -2.708 -0.278 1.00 90.06 76 SER A CA 1
ATOM 590 C C . SER A 1 76 ? -8.909 -3.197 0.673 1.00 90.06 76 SER A C 1
ATOM 592 O O . SER A 1 76 ? -10.085 -3.203 0.300 1.00 90.06 76 SER A O 1
ATOM 594 N N . PRO A 1 77 ? -8.574 -3.552 1.926 1.00 88.25 77 PRO A N 1
ATOM 595 C CA . PRO A 1 77 ? -9.569 -3.866 2.951 1.00 88.25 77 PRO A CA 1
ATOM 596 C C . PRO A 1 77 ? -10.380 -2.655 3.422 1.00 88.25 77 PRO A C 1
ATOM 598 O O . PRO A 1 77 ? -11.386 -2.837 4.103 1.00 88.25 77 PRO A O 1
ATOM 601 N N . ASN A 1 78 ? -9.919 -1.438 3.116 1.00 88.25 78 ASN A N 1
ATOM 602 C CA . ASN A 1 78 ? -10.592 -0.179 3.428 1.00 88.25 78 ASN A CA 1
ATOM 603 C C . ASN A 1 78 ? -11.384 0.379 2.231 1.00 88.25 78 ASN A C 1
ATOM 605 O O . ASN A 1 78 ? -11.799 1.533 2.284 1.00 88.25 78 ASN A O 1
ATOM 609 N N . GLU A 1 79 ? -11.565 -0.409 1.160 1.00 85.81 79 GLU A N 1
ATOM 610 C CA . GLU A 1 79 ? -12.238 0.015 -0.083 1.00 85.81 79 GLU A CA 1
ATOM 611 C C . GLU A 1 79 ? -11.562 1.220 -0.765 1.00 85.81 79 GLU A C 1
ATOM 613 O O . GLU A 1 79 ? -12.195 1.977 -1.497 1.00 85.81 79 GLU A O 1
ATOM 618 N N . LYS A 1 80 ? -10.258 1.391 -0.527 1.00 85.81 80 LYS A N 1
ATOM 619 C CA . LYS A 1 80 ? -9.438 2.449 -1.119 1.00 85.81 80 LYS A CA 1
ATOM 620 C C . LYS A 1 80 ? -8.758 2.004 -2.405 1.00 85.81 80 LYS A C 1
ATOM 622 O O . LYS A 1 80 ? -8.571 0.808 -2.649 1.00 85.81 80 LYS A O 1
ATOM 627 N N . GLU A 1 81 ? -8.332 2.970 -3.209 1.00 86.69 81 GLU A N 1
ATOM 628 C CA . GLU A 1 81 ? -7.605 2.693 -4.445 1.00 86.69 81 GLU A CA 1
ATOM 629 C C . GLU A 1 81 ? -6.101 2.921 -4.275 1.00 86.69 81 GLU A C 1
ATOM 631 O O . GLU A 1 81 ? -5.648 3.840 -3.592 1.00 86.69 81 GLU A O 1
ATOM 636 N N . TYR A 1 82 ? -5.304 2.077 -4.932 1.00 88.31 82 TYR A N 1
ATOM 637 C CA . TYR A 1 82 ? -3.858 2.265 -5.014 1.00 88.31 82 TYR A CA 1
ATOM 638 C C . TYR A 1 82 ? -3.534 3.131 -6.228 1.00 88.31 82 TYR A C 1
ATOM 640 O O 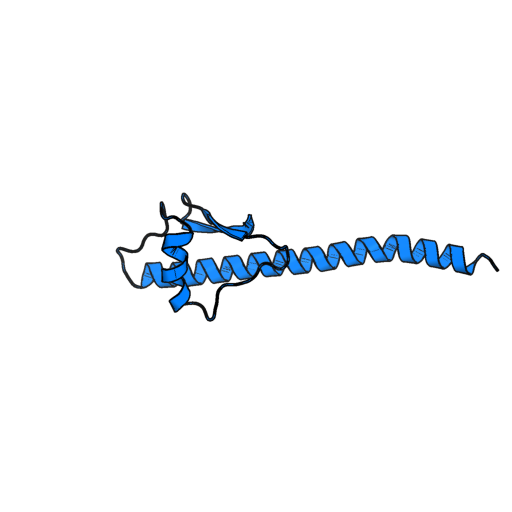. TYR A 1 82 ? -3.783 2.720 -7.364 1.00 88.31 82 TYR A O 1
ATOM 648 N N . LYS A 1 83 ? -2.951 4.309 -5.997 1.00 86.88 83 LYS A N 1
ATOM 649 C CA . LYS A 1 83 ? -2.534 5.237 -7.057 1.00 86.88 83 LYS A CA 1
ATOM 650 C C . LYS A 1 83 ? -1.035 5.478 -7.027 1.00 86.88 83 LYS A C 1
ATOM 652 O O . LYS A 1 83 ? -0.402 5.392 -5.977 1.00 86.88 83 LYS A O 1
ATOM 657 N N . LEU A 1 84 ? -0.468 5.783 -8.188 1.00 87.81 84 LEU A N 1
ATOM 658 C CA . LEU A 1 84 ? 0.933 6.149 -8.315 1.00 87.81 84 LEU A CA 1
ATOM 659 C C . LEU A 1 84 ? 1.119 7.645 -8.036 1.00 87.81 84 LEU A C 1
ATOM 661 O O . LEU A 1 84 ? 0.533 8.498 -8.705 1.00 87.81 84 LEU A O 1
ATOM 665 N N . ASP A 1 85 ? 1.980 7.974 -7.077 1.00 87.81 85 ASP A N 1
ATOM 666 C CA . ASP A 1 85 ? 2.491 9.329 -6.902 1.00 87.81 85 ASP A CA 1
ATOM 667 C C . ASP A 1 85 ? 3.486 9.628 -8.032 1.00 87.81 85 ASP A C 1
ATOM 669 O O . ASP A 1 85 ? 4.615 9.133 -8.040 1.00 87.81 85 ASP A O 1
ATOM 673 N N . LYS A 1 86 ? 3.068 10.472 -8.979 1.00 81.19 86 LYS A N 1
ATOM 674 C CA . LYS A 1 86 ? 3.848 10.855 -10.169 1.00 81.19 86 LYS A CA 1
ATOM 675 C C . LYS A 1 86 ? 5.176 11.530 -9.837 1.00 81.19 86 LYS A C 1
ATOM 677 O O . LYS A 1 86 ? 6.092 11.494 -10.655 1.00 81.19 86 LYS A O 1
ATOM 682 N N . VAL A 1 87 ? 5.279 12.164 -8.670 1.00 79.75 87 VAL A N 1
ATOM 683 C CA . VAL A 1 87 ? 6.478 12.897 -8.249 1.00 79.75 87 VAL A CA 1
ATOM 684 C C . VAL A 1 87 ? 7.506 11.933 -7.670 1.00 79.75 87 VAL A C 1
ATOM 686 O O . VAL A 1 87 ? 8.699 12.052 -7.946 1.00 79.75 87 VAL A O 1
ATOM 689 N N . LYS A 1 88 ? 7.047 10.966 -6.872 1.00 79.31 88 LYS A N 1
ATOM 690 C CA . LYS A 1 88 ? 7.926 10.022 -6.168 1.00 79.31 88 LYS A CA 1
ATOM 691 C C . LYS A 1 88 ? 8.135 8.706 -6.916 1.00 79.31 88 LYS A C 1
ATOM 693 O O . LYS A 1 88 ? 9.097 8.009 -6.614 1.00 79.31 88 LYS A O 1
ATOM 698 N N . GLY A 1 89 ? 7.259 8.367 -7.862 1.00 80.00 89 GLY A N 1
ATOM 699 C CA . GLY A 1 89 ? 7.225 7.053 -8.506 1.00 80.00 89 GLY A CA 1
ATOM 700 C C . GLY A 1 89 ? 6.851 5.929 -7.534 1.00 80.00 89 GLY A C 1
ATOM 701 O O . GLY A 1 89 ? 7.283 4.794 -7.715 1.00 80.00 89 GLY A O 1
ATOM 702 N N . LEU A 1 90 ? 6.107 6.254 -6.471 1.00 86.25 90 LEU A N 1
ATOM 703 C CA . LEU A 1 90 ? 5.723 5.328 -5.403 1.00 86.25 90 LEU A CA 1
ATOM 704 C C . LEU A 1 90 ? 4.206 5.209 -5.314 1.00 86.25 90 LEU A C 1
ATOM 706 O O . LEU A 1 90 ? 3.482 6.174 -5.538 1.00 86.25 90 LEU A O 1
ATOM 710 N N . TRP A 1 91 ? 3.733 4.032 -4.933 1.00 87.44 91 TRP A N 1
ATOM 711 C CA . TRP A 1 91 ? 2.323 3.769 -4.697 1.00 87.44 91 TRP A CA 1
ATOM 712 C C . TRP A 1 91 ? 1.864 4.388 -3.378 1.00 87.44 91 TRP A C 1
ATOM 714 O O . TRP A 1 91 ? 2.556 4.307 -2.360 1.00 87.44 91 TRP A O 1
ATOM 724 N N . ILE A 1 92 ? 0.679 4.988 -3.405 1.00 87.00 92 ILE A N 1
ATOM 725 C CA . ILE A 1 92 ? -0.032 5.548 -2.259 1.00 87.00 92 ILE A CA 1
ATOM 726 C C . ILE A 1 92 ? -1.458 4.997 -2.226 1.00 87.00 92 ILE A C 1
ATOM 728 O O . ILE A 1 92 ? -2.019 4.630 -3.259 1.00 87.00 92 ILE A O 1
ATOM 732 N N . VAL A 1 93 ? -2.029 4.919 -1.026 1.00 86.06 93 VAL A N 1
ATOM 733 C CA . VAL A 1 93 ? -3.438 4.560 -0.829 1.00 86.06 93 VAL A CA 1
ATOM 734 C C . VAL A 1 93 ? -4.245 5.848 -0.745 1.00 86.06 93 VAL A C 1
ATOM 736 O O . VAL A 1 93 ? -3.951 6.676 0.121 1.00 86.06 93 VAL A O 1
ATOM 739 N N . GLU A 1 94 ? -5.236 6.009 -1.621 1.00 77.06 94 GLU A N 1
ATOM 740 C CA . GLU A 1 94 ? -6.183 7.135 -1.614 1.00 77.06 94 GLU A CA 1
ATOM 741 C C . GLU A 1 94 ? -7.593 6.666 -1.246 1.00 77.06 94 GLU A C 1
ATOM 743 O O . GLU A 1 94 ? -8.100 5.720 -1.894 1.00 77.06 94 GLU A O 1
#